Protein AF-X0SR12-F1 (afdb_monomer_lite)

Foldseek 3Di:
DVVVVCVVQVQKAFDDDFACDPPPVDPDTPGTHIDRDD

Sequence (38 aa):
AISRFLKRFPNYLLDGEPVRGGRVRFRGFLSVPCRRGA

pLDDT: mean 82.63, std 6.93, range [64.75, 90.62]

Secondary structure (DSSP, 8-state):
-HHHHHHH-TTEEE-SPPEEPS-TT--SEEE--EEE--

Radius of gyration: 12.7 Å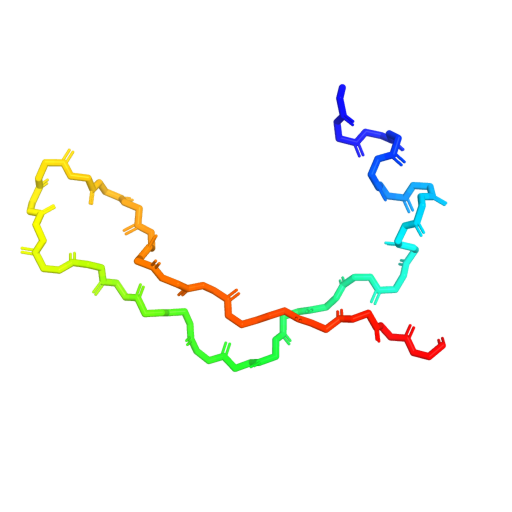; chains: 1; bounding box: 30×16×30 Å

Structure (mmCIF, N/CA/C/O backbone):
data_AF-X0SR12-F1
#
_entry.i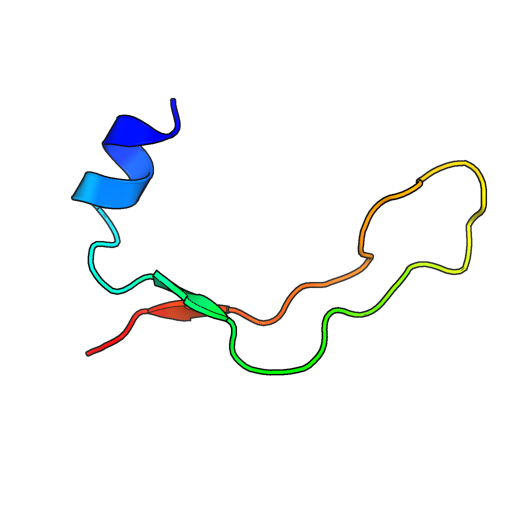d   AF-X0SR12-F1
#
loop_
_atom_site.group_PDB
_atom_site.id
_atom_site.type_symbol
_atom_site.label_atom_id
_atom_site.label_alt_id
_atom_site.label_comp_id
_atom_site.label_asym_id
_atom_site.label_entity_id
_atom_site.label_seq_id
_atom_site.pdbx_PDB_ins_code
_atom_site.Cartn_x
_atom_site.Cartn_y
_atom_site.Cartn_z
_atom_site.occupancy
_atom_site.B_iso_or_equiv
_atom_site.auth_seq_id
_atom_site.auth_comp_id
_atom_site.auth_asym_id
_atom_site.auth_atom_id
_atom_site.pdbx_PDB_model_num
ATOM 1 N N . ALA A 1 1 ? 0.263 9.089 12.409 1.00 76.88 1 ALA A N 1
ATOM 2 C CA . ALA A 1 1 ? -0.694 9.191 11.281 1.00 76.88 1 ALA A CA 1
ATOM 3 C C . ALA A 1 1 ? -1.370 7.850 10.957 1.00 76.88 1 ALA A C 1
ATOM 5 O O . ALA A 1 1 ? -2.593 7.796 10.939 1.00 76.88 1 ALA A O 1
ATOM 6 N N . ILE A 1 2 ? -0.611 6.760 10.789 1.00 84.19 2 ILE A N 1
ATOM 7 C CA . ILE A 1 2 ? -1.140 5.431 10.409 1.00 84.19 2 ILE A CA 1
ATOM 8 C C . ILE A 1 2 ? -2.119 4.845 11.447 1.00 84.19 2 ILE A C 1
ATOM 10 O O . ILE A 1 2 ? -3.132 4.259 11.084 1.00 84.19 2 ILE A O 1
ATOM 14 N N . SER A 1 3 ? -1.910 5.080 12.745 1.00 88.75 3 SER A N 1
ATOM 15 C CA . SER A 1 3 ? -2.785 4.524 13.792 1.00 88.75 3 SER A CA 1
ATOM 16 C C . SER A 1 3 ? -4.245 5.000 13.704 1.00 88.75 3 SER A C 1
ATOM 18 O O . SER A 1 3 ? -5.158 4.250 14.030 1.00 88.75 3 SER A O 1
ATOM 20 N N . ARG A 1 4 ? -4.499 6.234 13.237 1.00 90.62 4 ARG A N 1
ATOM 21 C CA . ARG A 1 4 ? -5.870 6.746 13.025 1.00 90.62 4 ARG A CA 1
ATOM 22 C C . ARG A 1 4 ? -6.521 6.127 11.786 1.00 90.62 4 ARG A C 1
ATOM 24 O O . ARG A 1 4 ? -7.733 5.943 11.769 1.00 90.62 4 ARG A O 1
ATOM 31 N N . PHE A 1 5 ? -5.715 5.787 10.783 1.00 86.69 5 PHE A N 1
ATOM 32 C CA . PHE A 1 5 ? -6.162 5.114 9.569 1.00 86.69 5 PHE A CA 1
ATOM 33 C C . PHE A 1 5 ? -6.648 3.692 9.872 1.00 86.69 5 PHE A C 1
ATOM 35 O O . PHE A 1 5 ? -7.775 3.359 9.519 1.00 86.69 5 PHE A O 1
ATOM 42 N N . LEU A 1 6 ? -5.873 2.913 10.636 1.00 87.75 6 LEU A N 1
ATOM 43 C CA . LEU A 1 6 ? -6.271 1.561 11.054 1.00 87.75 6 LEU A CA 1
ATOM 44 C C . LEU A 1 6 ? -7.543 1.566 11.917 1.00 87.75 6 LEU A C 1
ATOM 46 O O . LEU A 1 6 ? -8.414 0.725 11.737 1.00 87.75 6 LEU A O 1
ATOM 50 N N . LYS A 1 7 ? -7.708 2.564 12.798 1.00 89.25 7 LYS A N 1
ATOM 51 C CA . LYS A 1 7 ? -8.949 2.733 13.579 1.00 89.25 7 LYS A CA 1
ATOM 52 C C . LYS A 1 7 ? -10.178 3.031 12.712 1.00 89.25 7 LYS A C 1
ATOM 54 O O . LYS A 1 7 ? -11.286 2.671 13.090 1.00 89.25 7 LYS A O 1
ATOM 59 N N . ARG A 1 8 ? -10.011 3.729 11.583 1.00 87.56 8 ARG A N 1
ATOM 60 C CA . ARG A 1 8 ? -11.115 4.100 10.680 1.00 87.56 8 ARG A CA 1
ATOM 61 C C . ARG A 1 8 ? -11.437 3.000 9.670 1.00 87.56 8 ARG A C 1
ATOM 63 O O . ARG A 1 8 ?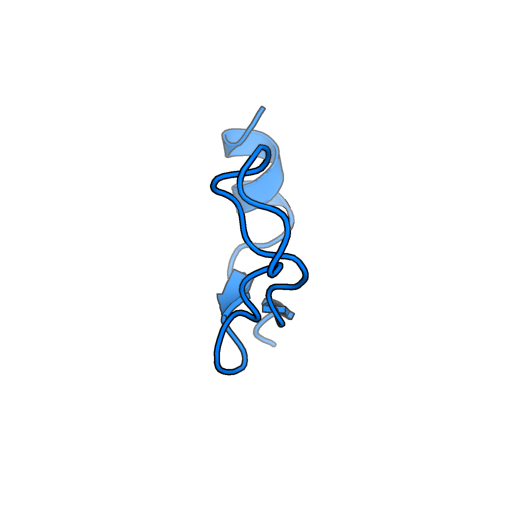 -12.586 2.886 9.250 1.00 87.56 8 ARG A O 1
ATOM 70 N N . PHE A 1 9 ? -10.431 2.226 9.285 1.00 89.06 9 PHE A N 1
ATOM 71 C CA . PHE A 1 9 ? -10.520 1.162 8.294 1.00 89.06 9 PHE A CA 1
ATOM 72 C C . PHE A 1 9 ? -9.934 -0.130 8.878 1.00 89.06 9 PHE A C 1
ATOM 74 O O . PHE A 1 9 ? -8.842 -0.535 8.481 1.00 89.06 9 PHE A O 1
ATOM 81 N N . PRO A 1 10 ? -10.636 -0.767 9.834 1.00 84.94 10 PRO A N 1
ATOM 82 C CA . PRO A 1 10 ? -10.121 -1.952 10.522 1.00 84.94 10 PRO A CA 1
ATOM 83 C C . PRO A 1 10 ? -9.889 -3.129 9.568 1.00 84.94 10 PRO A C 1
ATOM 85 O O . PRO A 1 10 ? -8.938 -3.879 9.745 1.00 84.94 10 PRO A O 1
ATOM 88 N N . ASN A 1 11 ? -10.694 -3.229 8.506 1.00 88.50 11 ASN A N 1
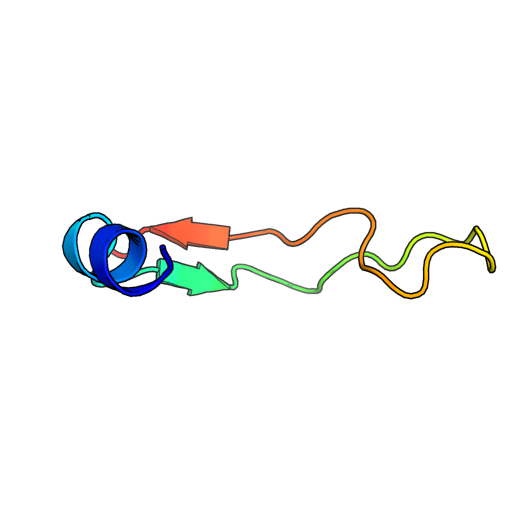ATOM 89 C CA . ASN A 1 11 ? -10.628 -4.309 7.525 1.00 88.50 11 ASN A CA 1
ATOM 90 C C . ASN A 1 11 ? -9.989 -3.851 6.199 1.00 88.50 11 ASN A C 1
ATOM 92 O O . ASN A 1 11 ? -10.448 -4.229 5.128 1.00 88.50 11 ASN A O 1
ATOM 96 N N . TYR A 1 12 ? -8.993 -2.962 6.219 1.00 86.00 12 TYR A N 1
ATOM 97 C CA . TYR A 1 12 ? -8.352 -2.501 4.980 1.00 86.00 12 TYR A CA 1
ATOM 98 C C . TYR A 1 12 ? -7.537 -3.629 4.326 1.00 86.00 12 TYR A C 1
ATOM 100 O O . TYR A 1 12 ? -6.573 -4.116 4.916 1.00 86.00 12 TYR A O 1
ATOM 108 N N . LEU A 1 13 ? -7.916 -4.035 3.112 1.00 88.38 13 LEU A N 1
ATOM 109 C CA . LEU A 1 13 ? -7.309 -5.146 2.376 1.00 88.38 13 LEU A CA 1
ATOM 110 C C . LEU A 1 13 ? -6.895 -4.707 0.969 1.00 88.38 13 LEU A C 1
ATOM 112 O O . LEU A 1 13 ? -7.509 -3.825 0.367 1.00 88.38 13 LEU A O 1
ATOM 116 N N . LEU A 1 14 ? -5.858 -5.351 0.438 1.00 86.81 14 LEU A N 1
ATOM 117 C CA . LEU A 1 14 ? -5.444 -5.193 -0.955 1.00 86.81 14 LEU A CA 1
ATOM 118 C C . LEU A 1 14 ? -6.367 -6.024 -1.852 1.00 86.81 14 LEU A C 1
ATOM 120 O O . LEU A 1 14 ? -6.673 -7.168 -1.523 1.00 86.81 14 LEU A O 1
ATOM 124 N N . ASP A 1 15 ? -6.814 -5.440 -2.961 1.00 86.94 15 ASP A N 1
ATOM 125 C CA . ASP A 1 15 ? -7.793 -6.039 -3.876 1.00 86.94 15 ASP A CA 1
ATOM 126 C C . ASP A 1 15 ? -7.219 -6.133 -5.293 1.00 86.94 15 ASP A C 1
ATOM 128 O O . ASP A 1 15 ? -7.647 -5.439 -6.209 1.00 86.94 15 ASP A O 1
ATOM 132 N N . GLY A 1 16 ? -6.182 -6.956 -5.455 1.00 86.00 16 GLY A N 1
ATOM 133 C CA . GLY A 1 16 ? -5.531 -7.205 -6.743 1.00 86.00 16 GLY A CA 1
ATOM 134 C C . GLY A 1 16 ? -4.064 -6.782 -6.799 1.00 86.00 16 GLY A C 1
ATOM 135 O O . GLY A 1 16 ? -3.445 -6.447 -5.787 1.00 86.00 16 GLY A O 1
ATOM 136 N N . GLU A 1 17 ? -3.490 -6.844 -8.002 1.00 87.00 17 GLU A N 1
ATOM 137 C CA . GLU A 1 17 ? -2.061 -6.614 -8.207 1.00 87.00 17 GLU A CA 1
ATOM 138 C C . GLU A 1 17 ? -1.740 -5.110 -8.315 1.00 87.00 17 GLU A C 1
ATOM 140 O O . GLU A 1 17 ? -2.379 -4.383 -9.082 1.00 87.00 17 GLU A O 1
ATOM 145 N N . PRO A 1 18 ? -0.755 -4.604 -7.554 1.00 85.25 18 PRO A N 1
ATOM 146 C CA . PRO A 1 18 ? -0.383 -3.201 -7.601 1.00 85.25 18 PRO A CA 1
ATOM 147 C C . PRO A 1 18 ? 0.342 -2.861 -8.910 1.00 85.25 18 PRO A C 1
ATOM 149 O O . PRO A 1 18 ? 1.362 -3.453 -9.269 1.00 85.25 18 PRO A O 1
ATOM 152 N N . VAL A 1 19 ? -0.148 -1.841 -9.609 1.00 87.06 19 VAL A N 1
ATOM 153 C CA . VAL A 1 19 ? 0.419 -1.374 -10.875 1.00 87.06 19 VAL A CA 1
ATOM 154 C C . VAL A 1 19 ? 1.683 -0.578 -10.586 1.00 87.06 19 VAL A C 1
ATOM 156 O O . VAL A 1 19 ? 1.638 0.451 -9.913 1.00 87.06 19 VAL A O 1
ATOM 159 N N . ARG A 1 20 ? 2.828 -1.013 -11.114 1.00 81.88 20 ARG A N 1
ATOM 160 C CA . ARG A 1 20 ? 4.077 -0.240 -11.050 1.00 81.88 20 ARG A CA 1
ATOM 161 C C . ARG A 1 20 ? 4.113 0.802 -12.162 1.00 81.88 20 ARG A C 1
ATOM 163 O O . ARG A 1 20 ? 3.838 0.499 -13.318 1.00 81.88 20 ARG A O 1
ATOM 170 N N . GLY A 1 21 ? 4.460 2.038 -11.811 1.00 76.81 21 GLY A N 1
ATOM 171 C CA . GLY A 1 21 ? 4.66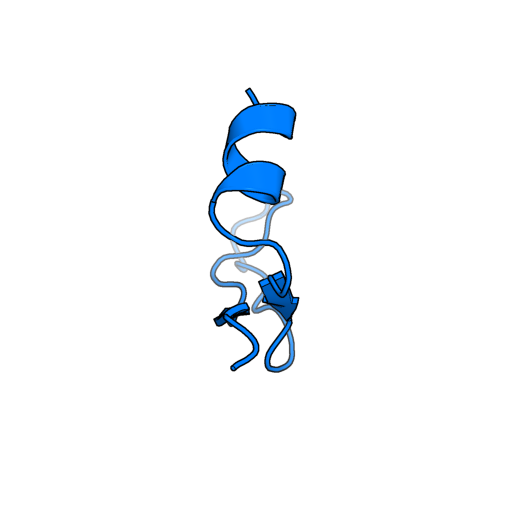5 3.086 -12.805 1.00 76.81 21 GLY A CA 1
ATOM 172 C C . GLY A 1 21 ? 5.990 2.877 -13.534 1.00 76.81 21 GLY A C 1
ATOM 173 O O . GLY A 1 21 ? 7.018 2.681 -12.895 1.00 76.81 21 GLY A O 1
ATOM 174 N N . GLY A 1 22 ? 5.997 2.974 -14.865 1.00 73.31 22 GLY A N 1
ATOM 175 C CA . GLY A 1 22 ? 7.216 2.854 -15.683 1.00 73.31 22 GLY A CA 1
ATOM 176 C C . GLY A 1 22 ? 8.200 4.029 -15.559 1.00 73.31 22 GLY A C 1
ATOM 177 O O . GLY A 1 22 ? 9.206 4.076 -16.263 1.00 73.31 22 GLY A O 1
ATOM 178 N N . ARG A 1 23 ? 7.931 5.013 -14.688 1.00 70.88 23 ARG A N 1
ATOM 179 C CA . ARG A 1 23 ? 8.775 6.201 -14.518 1.00 70.88 23 ARG A CA 1
ATOM 180 C C . ARG A 1 23 ? 9.797 5.961 -13.407 1.00 70.88 23 ARG A C 1
ATOM 182 O O . ARG A 1 23 ? 9.504 6.158 -12.235 1.00 70.88 23 ARG A O 1
ATOM 189 N N . VAL A 1 24 ? 11.022 5.628 -13.811 1.00 65.38 24 VAL A N 1
ATOM 190 C CA . VAL A 1 24 ? 12.174 5.218 -12.974 1.00 65.38 24 VAL A CA 1
ATOM 191 C C . VAL A 1 24 ? 12.455 6.111 -11.750 1.00 65.38 24 VAL A C 1
ATOM 193 O O . VAL A 1 24 ? 12.995 5.639 -10.755 1.00 65.38 24 VAL A O 1
ATOM 196 N N . ARG A 1 25 ? 12.063 7.394 -11.774 1.00 74.00 25 ARG A N 1
ATOM 197 C CA . ARG A 1 25 ? 12.278 8.334 -10.653 1.00 74.00 25 ARG A CA 1
ATOM 198 C C . ARG A 1 25 ? 11.347 8.096 -9.459 1.00 74.00 25 ARG A C 1
ATOM 200 O O . ARG A 1 25 ? 11.696 8.480 -8.349 1.00 74.00 25 ARG A O 1
ATOM 207 N N . PHE A 1 26 ? 10.193 7.466 -9.670 1.00 70.88 26 PHE A N 1
ATOM 208 C CA . PHE A 1 26 ? 9.288 7.066 -8.597 1.00 70.88 26 PHE A CA 1
ATOM 209 C C . PHE A 1 26 ? 9.377 5.557 -8.426 1.00 70.88 26 PHE A C 1
ATOM 211 O O . PHE A 1 26 ? 8.805 4.796 -9.199 1.00 70.88 26 PHE A O 1
ATOM 218 N N . ARG A 1 27 ? 10.058 5.109 -7.369 1.00 74.81 27 ARG A N 1
ATOM 219 C CA . ARG A 1 27 ? 10.138 3.685 -7.004 1.00 74.81 27 ARG A CA 1
ATOM 220 C C . ARG A 1 27 ? 8.870 3.206 -6.273 1.00 74.81 27 ARG A C 1
ATOM 222 O O . ARG A 1 27 ? 8.943 2.380 -5.370 1.00 74.81 27 ARG A O 1
ATOM 229 N N . GLY A 1 28 ? 7.727 3.792 -6.625 1.00 80.88 28 GLY A N 1
ATOM 230 C CA . GLY A 1 28 ? 6.415 3.536 -6.041 1.00 80.88 28 GLY A CA 1
ATOM 231 C C . GLY A 1 28 ? 5.465 2.873 -7.035 1.00 80.88 28 GLY A C 1
ATOM 232 O O . GLY A 1 28 ? 5.767 2.713 -8.218 1.00 80.88 28 GLY A O 1
ATOM 233 N N . PHE A 1 29 ? 4.295 2.488 -6.541 1.00 80.88 29 PHE A N 1
ATOM 234 C CA . PHE A 1 29 ? 3.212 1.987 -7.376 1.00 80.88 29 PHE A CA 1
ATOM 235 C C . PHE A 1 29 ? 2.432 3.161 -7.975 1.00 80.88 29 PHE A C 1
ATOM 237 O O . PHE A 1 29 ? 2.179 4.154 -7.298 1.00 80.88 29 PHE A O 1
ATOM 244 N N . LEU A 1 30 ? 2.064 3.044 -9.249 1.00 84.50 30 LEU A N 1
ATOM 245 C CA . LEU A 1 30 ? 1.163 3.969 -9.932 1.00 84.50 30 LEU A CA 1
ATOM 246 C C . LEU A 1 30 ? -0.251 3.877 -9.354 1.00 84.50 30 LEU A C 1
ATOM 248 O O . LEU A 1 30 ? -0.920 4.891 -9.193 1.00 84.50 30 LEU A O 1
ATOM 252 N N . SER A 1 31 ? -0.700 2.661 -9.050 1.00 84.31 31 SER A N 1
ATOM 253 C CA . SER A 1 31 ? -1.995 2.408 -8.430 1.00 84.31 31 SER A CA 1
ATOM 254 C C . SER A 1 31 ? -1.935 1.121 -7.622 1.00 84.31 31 SER A C 1
ATOM 256 O O . SER A 1 31 ? -1.301 0.153 -8.039 1.00 84.31 31 SER A O 1
ATOM 258 N N . VAL A 1 32 ? -2.596 1.111 -6.468 1.00 87.69 32 VAL A N 1
ATOM 259 C CA . VAL A 1 32 ? -2.758 -0.083 -5.638 1.00 87.69 32 VAL A CA 1
ATOM 260 C C . VAL A 1 32 ? -4.248 -0.237 -5.357 1.00 87.69 32 VAL A C 1
ATOM 262 O O . VAL A 1 32 ? -4.792 0.555 -4.580 1.00 87.69 32 VAL A O 1
ATOM 265 N N . PRO A 1 33 ? -4.932 -1.206 -5.983 1.00 87.69 33 PRO A N 1
ATOM 266 C CA . PRO A 1 33 ? -6.341 -1.423 -5.709 1.00 87.69 33 PRO A CA 1
ATOM 267 C C . PRO A 1 33 ? -6.501 -1.934 -4.274 1.00 87.69 33 PRO A C 1
ATOM 269 O O . PRO A 1 33 ? -5.815 -2.857 -3.831 1.00 87.69 33 PRO A O 1
ATOM 272 N N . CYS A 1 34 ? -7.372 -1.275 -3.514 1.00 89.81 34 CYS A N 1
ATOM 273 C CA . CYS A 1 34 ? -7.632 -1.600 -2.117 1.00 89.81 34 CYS A CA 1
ATOM 274 C C . CYS A 1 34 ? -9.132 -1.566 -1.858 1.00 89.81 34 CYS A C 1
ATOM 276 O O . CYS A 1 34 ? -9.844 -0.697 -2.369 1.00 89.81 34 CYS A O 1
ATOM 278 N N . ARG A 1 35 ? -9.593 -2.455 -0.985 1.00 87.19 35 ARG A N 1
ATOM 279 C CA . ARG A 1 35 ? -10.975 -2.507 -0.520 1.00 87.19 35 ARG A CA 1
ATOM 280 C C . ARG A 1 35 ? -11.036 -2.360 0.990 1.00 87.19 35 ARG A C 1
ATOM 282 O O . ARG A 1 35 ? -1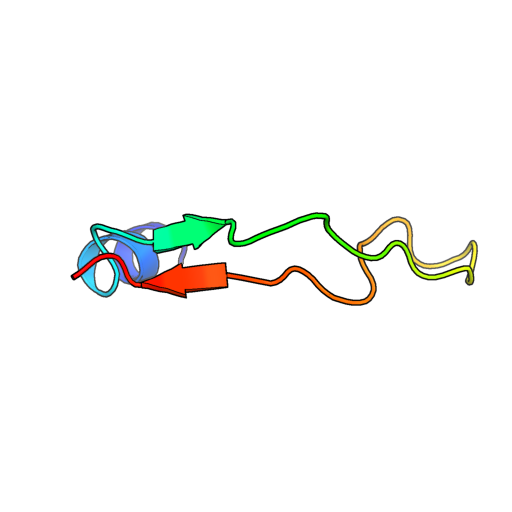0.125 -2.733 1.725 1.00 87.19 35 ARG A O 1
ATOM 289 N N . ARG A 1 36 ? -12.162 -1.843 1.462 1.00 82.69 36 ARG A N 1
ATOM 290 C CA . ARG A 1 36 ? -12.543 -1.959 2.868 1.00 82.69 36 ARG A CA 1
ATOM 291 C C . ARG A 1 36 ? -13.300 -3.276 2.989 1.00 82.69 36 ARG A C 1
ATOM 293 O O . ARG A 1 36 ? -14.263 -3.486 2.256 1.00 82.69 36 ARG A O 1
ATOM 300 N N . GLY A 1 37 ? -12.824 -4.181 3.829 1.00 74.00 37 GLY A N 1
ATOM 301 C CA . GLY A 1 37 ? -13.580 -5.363 4.214 1.00 74.00 37 GLY A CA 1
ATOM 302 C C . GLY A 1 37 ? -14.893 -4.931 4.859 1.00 74.00 37 GLY A C 1
ATOM 303 O O . GLY A 1 37 ? -14.954 -3.853 5.461 1.00 74.00 37 GLY A O 1
ATOM 304 N N . ALA A 1 38 ? -15.929 -5.734 4.619 1.00 64.75 38 ALA A N 1
ATOM 305 C CA . ALA A 1 38 ? -17.277 -5.507 5.126 1.00 64.75 38 ALA A CA 1
ATOM 306 C C . ALA A 1 38 ? -17.293 -5.353 6.654 1.00 64.75 38 ALA A C 1
ATOM 308 O O . ALA A 1 38 ? -16.382 -5.908 7.318 1.00 64.75 38 ALA A O 1
#

Organism: NCBI:txid412755